Protein AF-A0A2D7RFV3-F1 (afdb_monomer)

Radius of gyration: 23.99 Å; Cα contacts (8 Å, |Δi|>4): 34; chains: 1; bounding box: 63×22×74 Å

pLDDT: mean 74.99, std 9.27, range [49.12, 87.44]

Structure (mmCIF, N/CA/C/O backbone):
data_AF-A0A2D7RFV3-F1
#
_entry.id   AF-A0A2D7RFV3-F1
#
loop_
_atom_site.group_PDB
_atom_site.id
_atom_site.type_symbol
_atom_site.label_atom_id
_atom_site.label_alt_id
_atom_site.label_comp_id
_atom_site.label_asym_id
_atom_site.label_entity_id
_atom_site.label_seq_id
_atom_site.pdbx_PDB_ins_code
_atom_site.Cartn_x
_atom_site.Cartn_y
_atom_site.Cartn_z
_atom_site.occupancy
_atom_site.B_iso_o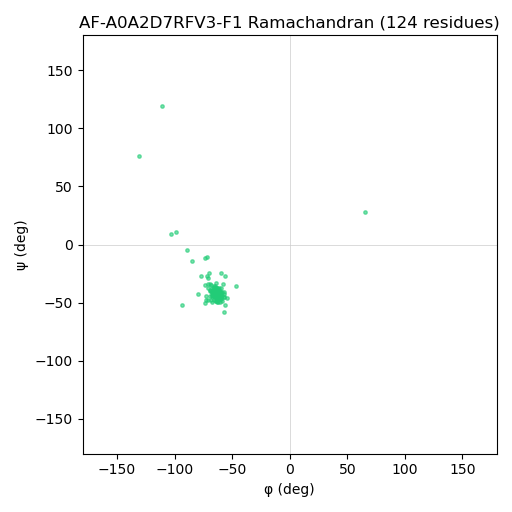r_equiv
_atom_site.auth_seq_id
_atom_site.auth_comp_id
_atom_site.auth_asym_id
_atom_site.auth_atom_id
_atom_site.pdbx_PDB_model_num
ATOM 1 N N . MET A 1 1 ? 41.358 12.415 -41.600 1.00 55.25 1 MET A N 1
ATOM 2 C CA . MET A 1 1 ? 41.736 11.472 -40.520 1.00 55.25 1 MET A CA 1
ATOM 3 C C . MET A 1 1 ? 41.028 11.811 -39.203 1.00 55.25 1 MET A C 1
ATOM 5 O O . MET A 1 1 ? 40.713 10.897 -38.462 1.00 55.25 1 MET A O 1
ATOM 9 N N . THR A 1 2 ? 40.718 13.084 -38.936 1.00 58.00 2 THR A N 1
ATOM 10 C CA . THR A 1 2 ? 40.153 13.585 -37.666 1.00 58.00 2 THR A CA 1
ATOM 11 C C . THR A 1 2 ? 38.650 13.315 -37.451 1.00 58.00 2 THR A C 1
ATOM 13 O O . THR A 1 2 ? 38.218 13.171 -36.312 1.00 58.00 2 THR A O 1
ATOM 16 N N . ASP A 1 3 ? 37.847 13.177 -38.513 1.00 56.31 3 ASP A N 1
ATOM 17 C CA . ASP A 1 3 ? 36.392 12.951 -38.388 1.00 56.31 3 ASP A CA 1
ATOM 18 C C . ASP A 1 3 ? 35.998 11.539 -37.929 1.00 56.31 3 ASP A C 1
ATOM 20 O O . ASP A 1 3 ? 35.034 11.374 -37.185 1.00 56.31 3 ASP A O 1
ATOM 24 N N . ILE A 1 4 ? 36.747 10.505 -38.330 1.00 58.97 4 ILE A N 1
ATOM 25 C CA . ILE A 1 4 ? 36.426 9.111 -37.966 1.00 58.97 4 ILE A CA 1
ATOM 26 C C . ILE A 1 4 ? 36.684 8.860 -36.474 1.00 58.97 4 ILE A C 1
ATOM 28 O O . ILE A 1 4 ? 35.947 8.107 -35.837 1.00 58.97 4 ILE A O 1
ATOM 32 N N . GLU A 1 5 ? 37.696 9.516 -35.907 1.00 57.78 5 GLU A N 1
ATOM 33 C CA . GLU A 1 5 ? 38.012 9.417 -34.483 1.00 57.78 5 GLU A CA 1
ATOM 34 C C . GLU A 1 5 ? 36.965 10.167 -33.643 1.00 57.78 5 GLU A C 1
ATOM 36 O O . GLU A 1 5 ? 36.400 9.590 -32.722 1.00 57.78 5 GLU A O 1
ATOM 41 N N . SER A 1 6 ? 36.560 11.376 -34.048 1.00 55.22 6 SER A N 1
ATOM 42 C CA . SER A 1 6 ? 35.465 12.125 -33.404 1.00 55.22 6 SER A CA 1
ATOM 43 C C . SER A 1 6 ? 34.136 11.346 -33.367 1.00 55.22 6 SER A C 1
ATOM 45 O O . SER A 1 6 ? 33.496 11.246 -32.316 1.00 55.22 6 SER A O 1
ATOM 47 N N . ILE A 1 7 ? 33.736 10.703 -34.474 1.00 58.47 7 ILE A N 1
ATOM 48 C CA . ILE A 1 7 ? 32.501 9.896 -34.526 1.00 58.47 7 ILE A CA 1
ATOM 49 C C . ILE A 1 7 ? 32.598 8.656 -33.624 1.00 58.47 7 ILE A C 1
ATOM 51 O O . ILE A 1 7 ? 31.616 8.303 -32.969 1.00 58.47 7 ILE A O 1
ATOM 55 N N . ARG A 1 8 ? 33.772 8.013 -33.548 1.00 56.62 8 ARG A N 1
ATOM 56 C CA . ARG A 1 8 ? 33.987 6.836 -32.692 1.00 56.62 8 ARG A CA 1
ATOM 57 C C . ARG A 1 8 ? 33.911 7.197 -31.205 1.00 56.62 8 ARG A C 1
ATOM 59 O O . ARG A 1 8 ? 33.232 6.494 -30.467 1.00 56.62 8 ARG A O 1
ATOM 66 N N . TYR A 1 9 ? 34.515 8.311 -30.790 1.00 56.50 9 TYR A N 1
ATOM 67 C CA . TYR A 1 9 ? 34.465 8.787 -29.400 1.00 56.50 9 TYR A CA 1
ATOM 68 C C . TYR A 1 9 ? 33.050 9.232 -28.994 1.00 56.50 9 TYR A C 1
ATOM 70 O O . TYR A 1 9 ? 32.593 8.931 -27.896 1.00 56.50 9 TYR A O 1
ATOM 78 N N . THR A 1 10 ? 32.306 9.869 -29.904 1.00 59.88 10 THR A N 1
ATOM 79 C CA . THR A 1 10 ? 30.913 10.275 -29.639 1.00 59.88 10 THR A CA 1
ATOM 80 C C . THR A 1 10 ? 29.952 9.074 -29.576 1.00 59.88 10 THR A C 1
ATOM 82 O O . THR A 1 10 ? 28.916 9.140 -28.912 1.00 59.88 10 THR A O 1
ATOM 85 N N . GLY A 1 11 ? 30.259 7.984 -30.290 1.00 61.06 11 GLY A N 1
ATOM 86 C CA . GLY A 1 11 ? 29.513 6.723 -30.239 1.00 61.06 11 GLY A CA 1
ATOM 87 C C . GLY A 1 11 ? 29.753 5.954 -28.940 1.00 61.06 11 GLY A C 1
ATOM 88 O O . GLY A 1 11 ? 28.788 5.580 -28.280 1.00 61.06 11 GLY A O 1
ATOM 89 N N . ASP A 1 12 ? 31.020 5.817 -28.543 1.00 63.09 12 ASP A N 1
ATOM 90 C CA . ASP A 1 12 ? 31.447 5.135 -27.313 1.00 63.09 12 ASP A CA 1
ATOM 91 C C . ASP A 1 12 ? 30.867 5.820 -26.060 1.00 63.09 12 ASP A C 1
ATOM 93 O O . ASP A 1 12 ? 30.224 5.172 -25.240 1.00 63.09 12 ASP A O 1
ATOM 97 N N . GLU A 1 13 ? 30.914 7.159 -25.987 1.00 64.19 13 GLU A N 1
ATOM 98 C CA . GLU A 1 13 ? 30.337 7.924 -24.868 1.00 64.19 13 GLU A CA 1
ATOM 99 C C . GLU A 1 13 ? 28.800 7.804 -24.790 1.00 64.19 13 GLU A C 1
ATOM 101 O O . GLU A 1 13 ? 28.208 7.721 -23.706 1.00 64.19 13 GLU A O 1
ATOM 106 N N . LYS A 1 14 ? 28.116 7.763 -25.944 1.00 65.56 14 LYS A N 1
ATOM 107 C CA . LYS A 1 14 ? 26.662 7.542 -25.994 1.00 65.56 14 LYS A CA 1
ATOM 108 C C . LYS A 1 14 ? 26.295 6.125 -25.572 1.00 65.56 14 LYS A C 1
ATOM 110 O O . LYS A 1 14 ? 25.297 5.962 -24.866 1.00 65.56 14 LYS A O 1
ATOM 115 N N . ASP A 1 15 ? 27.067 5.128 -25.985 1.00 70.25 15 ASP A N 1
ATOM 116 C CA . ASP A 1 15 ? 26.844 3.730 -25.627 1.00 70.25 15 ASP A CA 1
ATOM 117 C C . ASP A 1 15 ? 27.168 3.459 -24.151 1.00 70.25 15 ASP A C 1
ATOM 119 O O . ASP A 1 15 ? 26.390 2.774 -23.484 1.00 70.25 15 ASP A O 1
ATOM 123 N N . ASP A 1 16 ? 28.208 4.079 -23.593 1.00 71.75 16 ASP A N 1
ATOM 124 C CA . ASP A 1 16 ? 28.534 4.015 -22.166 1.00 71.75 16 ASP A CA 1
ATOM 125 C C . ASP A 1 16 ? 27.471 4.689 -21.302 1.00 71.75 16 ASP A C 1
ATOM 127 O O . ASP A 1 16 ? 26.996 4.103 -20.325 1.00 71.75 16 ASP A O 1
ATOM 131 N N . LYS A 1 17 ? 26.993 5.875 -21.697 1.00 73.44 17 LYS A N 1
ATOM 132 C CA . LYS A 1 17 ? 25.872 6.533 -21.013 1.00 73.44 17 LYS A CA 1
ATOM 133 C C . LYS A 1 17 ? 24.610 5.672 -21.062 1.00 73.44 17 LYS A C 1
ATOM 135 O O . LYS A 1 17 ? 23.893 5.560 -20.068 1.00 73.44 17 LYS A O 1
ATOM 140 N N . LYS A 1 18 ? 24.336 5.025 -22.198 1.00 72.69 18 LYS A N 1
ATOM 141 C CA . LYS A 1 18 ? 23.182 4.133 -22.360 1.00 72.69 18 LYS A CA 1
ATOM 142 C C . LYS A 1 18 ? 23.317 2.881 -21.492 1.00 72.69 18 LYS A C 1
ATOM 144 O O . LYS A 1 18 ? 22.340 2.498 -20.854 1.00 72.69 18 LYS A O 1
ATOM 149 N N . ARG A 1 19 ? 24.511 2.284 -21.410 1.00 69.94 19 ARG A N 1
ATOM 150 C CA . ARG A 1 19 ? 24.827 1.147 -20.527 1.00 69.94 19 ARG A CA 1
ATOM 151 C C . ARG A 1 19 ? 24.719 1.516 -19.052 1.00 69.94 19 ARG A C 1
ATOM 153 O O . ARG A 1 19 ? 24.142 0.744 -18.293 1.00 69.94 19 ARG A O 1
ATOM 160 N N . TYR A 1 20 ? 25.194 2.695 -18.661 1.00 68.88 20 TYR A N 1
ATOM 161 C CA . TYR A 1 20 ? 25.089 3.203 -17.294 1.00 68.88 20 TYR A CA 1
ATOM 162 C C . TYR A 1 20 ? 23.627 3.405 -16.871 1.00 68.88 20 TYR A C 1
ATOM 164 O O . TYR A 1 20 ? 23.210 2.925 -15.817 1.00 68.88 20 TYR A O 1
ATOM 172 N N . LEU A 1 21 ? 22.816 4.031 -17.731 1.00 69.81 21 LEU A N 1
ATOM 173 C CA . LEU A 1 21 ? 21.376 4.178 -17.500 1.00 69.81 21 LEU A CA 1
ATOM 174 C C . LEU A 1 21 ? 20.676 2.813 -17.432 1.00 69.81 21 LEU A C 1
ATOM 176 O O . LEU A 1 21 ? 19.845 2.592 -16.554 1.00 69.81 21 LEU A O 1
ATOM 180 N N . LEU A 1 22 ? 21.041 1.869 -18.307 1.00 64.44 22 LEU A N 1
ATOM 181 C CA . LEU A 1 22 ? 20.498 0.508 -18.279 1.00 64.44 22 LEU A CA 1
ATOM 182 C C . LEU A 1 22 ? 20.844 -0.220 -16.971 1.00 64.44 22 LEU A C 1
ATOM 184 O O . LEU A 1 22 ? 19.995 -0.916 -16.417 1.00 64.44 22 LEU A O 1
ATOM 188 N N . HIS A 1 23 ? 22.073 -0.056 -16.474 1.00 61.72 23 HIS A N 1
ATOM 189 C CA . HIS A 1 23 ? 22.520 -0.621 -15.201 1.00 61.72 23 HIS A CA 1
ATOM 190 C C . HIS A 1 23 ? 21.747 -0.035 -14.016 1.00 61.72 23 HIS A C 1
ATOM 192 O O . HIS A 1 23 ? 21.237 -0.807 -13.202 1.00 61.72 23 HIS A O 1
ATOM 198 N N . GLN A 1 24 ? 21.561 1.289 -13.972 1.00 64.25 24 GLN A N 1
ATOM 199 C CA . GLN A 1 24 ? 20.722 1.926 -12.953 1.00 64.25 24 GLN A CA 1
ATOM 200 C C . GLN A 1 24 ? 19.274 1.427 -12.999 1.00 64.25 24 GLN A C 1
ATOM 202 O O . GLN A 1 24 ? 18.705 1.097 -11.957 1.00 64.25 24 GLN A O 1
ATOM 207 N N . HIS A 1 25 ? 18.675 1.311 -14.188 1.00 63.69 25 HIS A N 1
ATOM 208 C CA . HIS A 1 25 ? 17.323 0.764 -14.333 1.00 63.69 25 HIS A CA 1
ATOM 209 C C . HIS A 1 25 ? 17.228 -0.666 -13.795 1.00 63.69 25 HIS A C 1
ATOM 211 O O . HIS A 1 25 ? 16.279 -0.991 -13.085 1.00 63.69 25 HIS A O 1
ATOM 217 N N . LYS A 1 26 ? 18.245 -1.494 -14.053 1.00 66.19 26 LYS A N 1
ATOM 218 C CA . LYS A 1 26 ? 18.274 -2.897 -13.632 1.00 66.19 26 LYS A CA 1
ATOM 219 C C . LYS A 1 26 ? 18.361 -3.060 -12.112 1.00 66.19 26 LYS A C 1
ATOM 221 O O . LYS A 1 26 ? 17.671 -3.915 -11.560 1.00 66.19 26 LYS A O 1
ATOM 226 N N . GLU A 1 27 ? 19.163 -2.247 -11.424 1.00 68.88 27 GLU A N 1
ATOM 227 C CA . GLU A 1 27 ? 19.188 -2.231 -9.951 1.00 68.88 27 GLU A CA 1
ATOM 228 C C . GLU A 1 27 ? 17.867 -1.720 -9.367 1.00 68.88 27 GLU A C 1
ATOM 230 O O . GLU A 1 27 ? 17.326 -2.314 -8.428 1.00 68.88 27 GLU A O 1
ATOM 235 N N . THR A 1 28 ? 17.303 -0.675 -9.977 1.00 69.75 28 THR A N 1
ATOM 236 C CA . THR A 1 28 ? 16.010 -0.114 -9.570 1.00 69.75 28 THR A CA 1
ATOM 237 C C . THR A 1 28 ? 14.897 -1.154 -9.715 1.00 69.75 28 THR A C 1
ATOM 239 O O . THR A 1 28 ? 14.099 -1.328 -8.800 1.00 69.75 28 THR A O 1
ATOM 242 N N . ASP A 1 29 ? 14.879 -1.932 -10.798 1.00 72.88 29 ASP A N 1
ATOM 243 C CA . ASP A 1 29 ? 13.884 -2.985 -11.030 1.00 72.88 29 ASP A CA 1
ATOM 244 C C . ASP A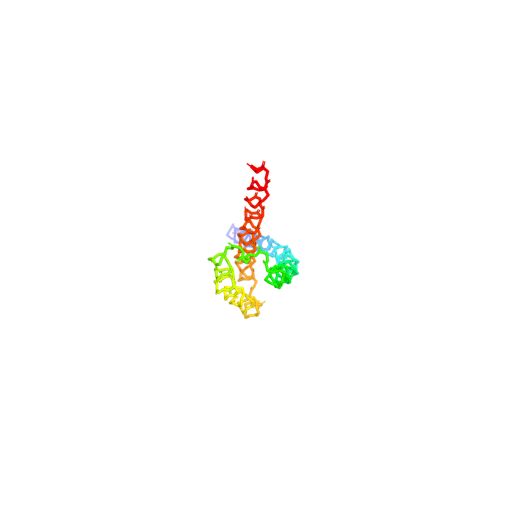 1 29 ? 13.941 -4.108 -9.985 1.00 72.88 29 ASP A C 1
ATOM 246 O O . ASP A 1 29 ? 12.898 -4.596 -9.532 1.00 72.88 29 ASP A O 1
ATOM 250 N N . VAL A 1 30 ? 15.141 -4.522 -9.560 1.00 77.81 30 VAL A N 1
ATOM 251 C CA . VAL A 1 30 ? 15.304 -5.555 -8.521 1.00 77.81 30 VAL A CA 1
ATOM 252 C C . VAL A 1 30 ? 14.814 -5.043 -7.168 1.00 77.81 30 VAL A C 1
ATOM 254 O O . VAL A 1 30 ? 14.086 -5.755 -6.465 1.00 77.81 30 VAL A O 1
ATOM 257 N N . PHE A 1 31 ? 15.162 -3.803 -6.817 1.00 79.38 31 PHE A N 1
ATOM 258 C CA . PHE A 1 31 ? 14.692 -3.167 -5.590 1.00 79.38 31 PHE A CA 1
ATOM 259 C C . PHE A 1 31 ? 13.170 -3.001 -5.593 1.00 79.38 31 PHE A C 1
ATOM 261 O O . PHE A 1 31 ? 12.498 -3.389 -4.637 1.00 79.38 31 PHE A O 1
ATOM 268 N N . VAL A 1 32 ? 12.606 -2.513 -6.699 1.00 80.31 32 VAL A N 1
ATOM 269 C CA . VAL A 1 32 ? 11.162 -2.329 -6.882 1.00 80.31 32 VAL A CA 1
ATOM 270 C C . VAL A 1 32 ? 10.428 -3.658 -6.794 1.00 80.31 32 VAL A C 1
ATOM 272 O O . VAL A 1 32 ? 9.387 -3.731 -6.148 1.00 80.31 32 VAL A O 1
ATOM 275 N N . LYS A 1 33 ? 10.967 -4.739 -7.366 1.00 79.31 33 LYS A N 1
ATOM 276 C CA . LYS A 1 33 ? 10.349 -6.067 -7.275 1.00 79.31 33 LYS A CA 1
ATOM 277 C C . LYS A 1 33 ? 10.320 -6.595 -5.836 1.00 79.31 33 LYS A C 1
ATOM 279 O O . LYS A 1 33 ? 9.305 -7.157 -5.428 1.00 79.31 33 LYS A O 1
ATOM 284 N N . LYS A 1 34 ? 11.392 -6.398 -5.058 1.00 83.25 34 LYS A N 1
ATOM 285 C CA . LYS A 1 34 ? 11.409 -6.757 -3.627 1.00 83.25 34 LYS A CA 1
ATOM 286 C C . LYS A 1 34 ? 10.468 -5.882 -2.801 1.00 83.25 34 LYS A C 1
ATOM 288 O O . LYS A 1 34 ? 9.699 -6.408 -2.001 1.00 83.25 34 LYS A O 1
ATOM 293 N N . SER A 1 35 ? 10.500 -4.571 -3.026 1.00 81.50 35 SER A N 1
ATOM 294 C CA . SER A 1 35 ? 9.640 -3.607 -2.335 1.00 81.50 35 SER A CA 1
ATOM 295 C C . SER A 1 35 ? 8.161 -3.848 -2.645 1.00 81.50 35 SER A C 1
ATOM 297 O O . SER A 1 35 ? 7.327 -3.810 -1.746 1.00 81.50 35 SER A O 1
ATOM 299 N N . TYR A 1 36 ? 7.835 -4.230 -3.886 1.00 82.50 36 TYR A N 1
ATOM 300 C CA . TYR A 1 36 ? 6.492 -4.659 -4.276 1.00 82.50 36 TYR A CA 1
ATOM 301 C C . TYR A 1 36 ? 5.997 -5.831 -3.436 1.00 82.50 36 TYR A C 1
ATOM 303 O O . TYR A 1 36 ? 4.878 -5.803 -2.936 1.00 82.50 36 TYR A O 1
ATOM 311 N N . TRP A 1 37 ? 6.849 -6.835 -3.234 1.00 82.31 37 TRP A N 1
ATOM 312 C CA . TRP A 1 37 ? 6.505 -8.005 -2.435 1.00 82.31 37 TRP A CA 1
ATOM 313 C C . TRP A 1 37 ? 6.272 -7.650 -0.960 1.00 82.31 37 TRP A C 1
ATOM 315 O O . TRP A 1 37 ? 5.284 -8.085 -0.374 1.00 82.31 37 TRP A O 1
ATOM 325 N N . LEU A 1 38 ? 7.122 -6.792 -0.381 1.00 83.56 38 LEU A N 1
ATOM 326 C CA . LEU A 1 38 ? 6.912 -6.278 0.977 1.00 83.56 38 LEU A CA 1
ATO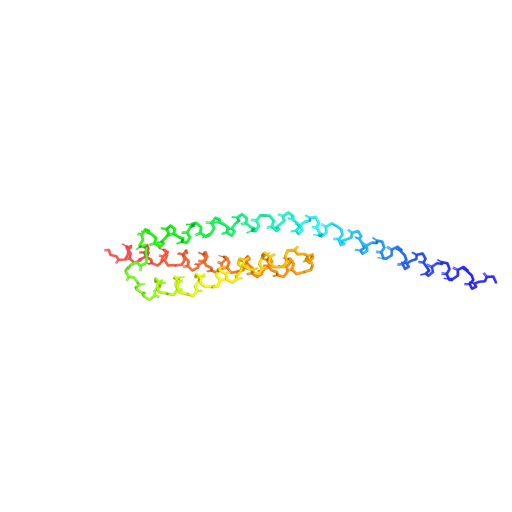M 327 C C . LEU A 1 38 ? 5.622 -5.466 1.095 1.00 83.56 38 LEU A C 1
ATOM 329 O O . LEU A 1 38 ? 4.869 -5.648 2.046 1.00 83.56 38 LEU A O 1
ATOM 333 N N . CYS A 1 39 ? 5.341 -4.596 0.128 1.00 82.94 39 CYS A N 1
ATOM 334 C CA . CYS A 1 39 ? 4.137 -3.776 0.142 1.00 82.94 39 CYS A CA 1
ATOM 335 C C . CYS A 1 39 ? 2.871 -4.631 0.013 1.00 82.94 39 CYS A C 1
ATOM 337 O O . CYS A 1 39 ? 1.880 -4.351 0.674 1.00 82.94 39 CYS A O 1
ATOM 339 N N . LEU A 1 40 ? 2.922 -5.715 -0.764 1.00 83.06 40 LEU A N 1
ATOM 340 C CA . LEU A 1 40 ? 1.825 -6.674 -0.887 1.00 83.06 40 LEU A CA 1
ATOM 341 C C . LEU A 1 40 ? 1.563 -7.402 0.443 1.00 83.06 40 LEU A C 1
ATOM 343 O O . LEU A 1 40 ? 0.411 -7.523 0.855 1.00 83.06 40 LEU A O 1
ATOM 347 N N . ILE A 1 41 ? 2.616 -7.806 1.164 1.00 87.00 41 ILE A N 1
ATOM 348 C CA . ILE A 1 41 ? 2.480 -8.373 2.518 1.00 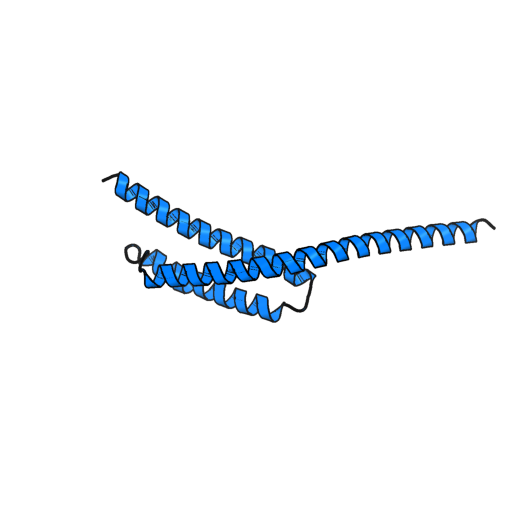87.00 41 ILE A CA 1
ATOM 349 C C . ILE A 1 41 ? 1.870 -7.346 3.477 1.00 87.00 41 ILE A C 1
ATOM 351 O O . ILE A 1 41 ? 0.911 -7.660 4.177 1.00 87.00 41 ILE A O 1
ATOM 355 N N . LEU A 1 42 ? 2.398 -6.119 3.502 1.00 84.75 42 LEU A N 1
ATOM 356 C CA . LEU A 1 42 ? 1.896 -5.052 4.373 1.00 84.75 42 LEU A CA 1
ATOM 357 C C . LEU A 1 42 ? 0.443 -4.701 4.068 1.00 84.75 42 LEU A C 1
ATOM 359 O O . LEU A 1 42 ? -0.331 -4.463 4.993 1.00 84.75 42 LEU A O 1
ATOM 363 N N . PHE A 1 43 ? 0.070 -4.712 2.788 1.00 85.06 43 PHE A N 1
ATOM 364 C CA . PHE A 1 43 ? -1.308 -4.556 2.361 1.00 85.06 43 PHE A CA 1
ATOM 365 C C . PHE A 1 43 ? -2.157 -5.641 3.021 1.00 85.06 43 PHE A C 1
ATOM 367 O O . PHE A 1 43 ? -3.005 -5.296 3.834 1.00 85.06 43 PHE A O 1
ATOM 374 N N . PHE A 1 44 ? -1.859 -6.928 2.816 1.00 86.00 44 PHE A N 1
ATOM 375 C CA . PHE A 1 44 ? -2.607 -8.029 3.440 1.00 86.00 44 PHE A CA 1
ATOM 376 C C . PHE A 1 44 ? -2.704 -7.927 4.967 1.00 86.00 44 PHE A C 1
ATOM 378 O O . PHE A 1 44 ? -3.792 -8.080 5.521 1.00 86.00 44 PHE A O 1
ATOM 385 N N . VAL A 1 45 ? -1.595 -7.629 5.648 1.00 87.25 45 VAL A N 1
ATOM 386 C CA . VAL A 1 45 ? -1.576 -7.450 7.109 1.00 87.25 45 VAL A CA 1
ATOM 387 C C . VAL A 1 45 ? -2.499 -6.302 7.528 1.00 87.25 45 VAL A C 1
ATOM 389 O O . VAL A 1 45 ? -3.293 -6.461 8.453 1.00 87.25 45 VAL A O 1
ATOM 392 N N . SER A 1 46 ? -2.458 -5.171 6.818 1.00 83.06 46 SER A N 1
ATOM 393 C CA . SER A 1 46 ? -3.359 -4.036 7.045 1.00 83.06 46 SER A CA 1
ATOM 394 C C . SER A 1 46 ? -4.825 -4.392 6.786 1.00 83.06 46 SER A C 1
ATOM 396 O O . SER A 1 46 ? -5.690 -3.936 7.531 1.00 83.06 46 SER A O 1
ATOM 398 N N . GLY A 1 47 ? -5.114 -5.219 5.781 1.00 83.50 47 GLY A N 1
ATOM 399 C CA . GLY A 1 47 ? -6.470 -5.684 5.486 1.00 83.50 47 GLY A CA 1
ATOM 400 C C . GLY A 1 47 ? -7.027 -6.554 6.608 1.00 83.50 47 GLY A C 1
ATOM 401 O O . GLY A 1 47 ? -8.139 -6.324 7.075 1.00 83.50 47 GLY A O 1
ATOM 402 N N . ILE A 1 48 ? -6.225 -7.499 7.109 1.00 87.25 48 ILE A N 1
ATOM 403 C CA . ILE A 1 48 ? -6.594 -8.335 8.261 1.00 87.25 48 ILE A CA 1
ATOM 404 C C . ILE A 1 48 ? -6.803 -7.463 9.503 1.00 87.25 48 ILE A C 1
ATOM 406 O O . ILE A 1 48 ? -7.802 -7.630 10.200 1.00 87.25 48 ILE A O 1
ATOM 410 N N . ALA A 1 49 ? -5.908 -6.502 9.755 1.00 83.94 49 ALA A N 1
ATOM 411 C CA . ALA A 1 49 ? -6.036 -5.568 10.870 1.00 83.94 49 ALA A CA 1
ATOM 412 C C . ALA A 1 49 ? -7.329 -4.739 10.772 1.00 83.94 49 ALA A C 1
ATOM 414 O O . ALA A 1 49 ? -8.064 -4.630 11.753 1.00 83.94 49 ALA A O 1
ATOM 415 N N . MET A 1 50 ? -7.658 -4.228 9.583 1.00 78.50 50 MET A N 1
ATOM 416 C CA . MET A 1 50 ? -8.896 -3.486 9.339 1.00 78.50 50 MET A CA 1
ATOM 417 C C . MET A 1 50 ? -10.129 -4.351 9.611 1.00 78.50 50 MET A C 1
ATOM 419 O O . MET A 1 50 ? -11.003 -3.928 10.365 1.00 78.50 50 MET A O 1
ATOM 423 N N . VAL A 1 51 ? -10.180 -5.574 9.068 1.00 82.88 51 VAL A N 1
ATOM 424 C CA . VAL A 1 51 ? -11.283 -6.512 9.325 1.00 82.88 51 VAL A CA 1
ATOM 425 C C . VAL A 1 51 ? -11.397 -6.791 10.818 1.00 82.88 51 VAL A C 1
ATOM 427 O O . VAL A 1 51 ? -12.479 -6.636 11.366 1.00 82.88 51 VAL A O 1
ATOM 430 N N . SER A 1 52 ? -10.287 -7.110 11.491 1.00 82.75 52 SER A N 1
ATOM 431 C CA . SER A 1 52 ? -10.284 -7.403 12.928 1.00 82.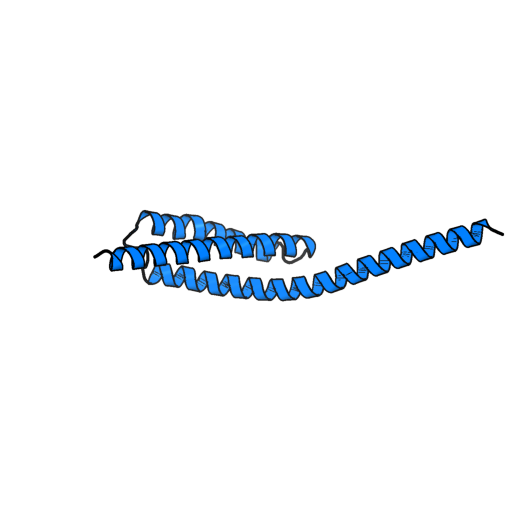75 52 SER A CA 1
ATOM 432 C C . SER A 1 52 ? -10.794 -6.239 13.780 1.00 82.75 52 SER A C 1
ATOM 434 O O . SER A 1 52 ? -11.532 -6.465 14.735 1.00 82.75 52 SER A O 1
ATOM 436 N N . ALA A 1 53 ? -10.471 -4.996 13.414 1.00 76.31 53 ALA A N 1
ATOM 437 C CA . ALA A 1 53 ? -10.954 -3.816 14.119 1.00 76.31 53 ALA A CA 1
ATOM 438 C C . ALA A 1 53 ? -12.461 -3.598 13.925 1.00 76.31 53 ALA A C 1
ATOM 440 O O . ALA A 1 53 ? -13.140 -3.160 14.856 1.00 76.31 53 ALA A O 1
ATOM 441 N N . ILE A 1 54 ? -12.987 -3.943 12.744 1.00 75.06 54 ILE A N 1
ATOM 442 C CA . ILE A 1 54 ? -14.427 -3.928 12.469 1.00 75.06 54 ILE A CA 1
ATOM 443 C C . ILE A 1 54 ? -15.123 -5.020 13.292 1.00 75.06 54 ILE A C 1
ATOM 445 O O . ILE A 1 54 ? -16.086 -4.721 13.994 1.00 75.06 54 ILE A O 1
ATOM 449 N N . THR A 1 55 ? -14.631 -6.268 13.279 1.00 77.81 55 THR A N 1
ATOM 450 C CA . THR A 1 55 ? -15.256 -7.373 14.034 1.00 77.81 55 THR A CA 1
ATOM 451 C C . THR A 1 55 ? -15.193 -7.169 15.543 1.00 77.81 55 THR A C 1
ATOM 453 O O . THR A 1 55 ? -16.133 -7.533 16.245 1.00 77.81 55 THR A O 1
ATOM 456 N N . ALA A 1 56 ? -14.110 -6.576 16.047 1.00 77.44 56 ALA A N 1
ATOM 457 C CA . ALA A 1 56 ? -13.972 -6.223 17.456 1.00 77.44 56 ALA A CA 1
ATOM 458 C C . ALA A 1 56 ? -14.868 -5.040 17.869 1.00 77.44 56 ALA A C 1
ATOM 460 O O . ALA A 1 56 ? -15.018 -4.781 19.060 1.00 77.44 56 ALA A O 1
ATOM 461 N N . GLY A 1 57 ? -15.483 -4.331 16.914 1.00 68.62 57 GLY A N 1
ATOM 462 C CA . GLY A 1 57 ? -16.378 -3.212 17.198 1.00 68.62 57 GLY A CA 1
ATOM 463 C C . GLY A 1 57 ? -15.674 -2.020 17.846 1.00 68.62 57 GLY A C 1
ATOM 464 O O . GLY A 1 57 ? -16.318 -1.275 18.577 1.00 68.62 57 GLY A O 1
ATOM 465 N N . VAL A 1 58 ? -14.375 -1.825 17.580 1.00 67.56 58 VAL A N 1
ATOM 466 C CA . VAL A 1 58 ? -13.540 -0.766 18.194 1.00 67.56 58 VAL A CA 1
ATOM 467 C C . VAL A 1 58 ? -14.130 0.635 17.982 1.00 67.56 58 VAL A C 1
ATOM 469 O O . VAL A 1 58 ? -13.916 1.537 18.785 1.00 67.56 58 VAL A O 1
ATOM 472 N N . TYR A 1 59 ? -14.895 0.819 16.906 1.00 63.53 59 TYR A N 1
ATOM 473 C CA . TYR A 1 59 ? -15.483 2.101 16.521 1.00 63.53 59 TYR A CA 1
ATOM 474 C C . TYR A 1 59 ? -16.976 2.228 16.837 1.00 63.53 59 TYR A C 1
ATOM 476 O O . TYR A 1 59 ? -17.579 3.221 16.433 1.00 63.53 59 TYR A O 1
ATOM 484 N N . LYS A 1 60 ? -17.566 1.283 17.584 1.00 61.91 60 LYS A N 1
ATOM 485 C CA . LYS A 1 60 ? -19.005 1.288 17.895 1.00 61.91 60 LYS A CA 1
ATOM 486 C C . LYS A 1 60 ? -19.471 2.553 18.612 1.00 61.91 60 LYS A C 1
ATOM 488 O O . LYS A 1 60 ? -20.573 3.027 18.351 1.00 61.91 60 LYS A O 1
ATOM 493 N N . ASP A 1 61 ? -18.625 3.130 19.462 1.00 58.44 61 ASP A N 1
ATOM 494 C CA . ASP A 1 61 ? -18.937 4.369 20.187 1.00 58.44 61 ASP A CA 1
ATOM 495 C C . ASP A 1 61 ? -18.906 5.620 19.289 1.00 58.44 61 ASP A C 1
ATOM 497 O O . ASP A 1 61 ? -19.375 6.691 19.673 1.00 58.44 61 ASP A O 1
ATOM 501 N N . VAL A 1 62 ? -18.389 5.502 18.060 1.00 62.69 62 VAL A N 1
ATOM 502 C CA . VAL A 1 62 ? -18.298 6.592 17.084 1.00 62.69 62 VAL A CA 1
ATOM 503 C C . VAL A 1 62 ? -18.850 6.111 15.738 1.00 62.69 62 VAL A C 1
ATOM 505 O O . VAL A 1 62 ? -18.106 5.876 14.788 1.00 62.69 62 VAL A O 1
ATOM 508 N N . ILE A 1 63 ? -20.181 6.021 15.636 1.00 59.22 63 ILE A N 1
ATOM 509 C CA . ILE A 1 63 ? -20.942 5.558 14.448 1.00 59.22 63 ILE A CA 1
ATOM 510 C C . ILE A 1 63 ? -20.454 6.200 13.134 1.00 59.22 63 ILE A C 1
ATOM 512 O O . ILE A 1 63 ? -20.406 5.561 12.078 1.00 59.22 63 ILE A O 1
ATOM 516 N N . LEU A 1 64 ? -20.047 7.472 13.192 1.00 64.94 64 LEU A N 1
ATOM 517 C CA . LEU A 1 64 ? -19.516 8.191 12.037 1.00 64.94 64 LEU A CA 1
ATOM 518 C C . LEU A 1 64 ? -18.161 7.623 11.573 1.00 64.94 64 LEU A C 1
ATOM 520 O O . LEU A 1 64 ? -17.943 7.467 10.376 1.00 64.94 64 LEU A O 1
ATOM 524 N N . ALA A 1 65 ? -17.267 7.269 12.501 1.00 66.56 65 ALA A N 1
ATOM 525 C CA . ALA A 1 65 ? -15.965 6.686 12.181 1.00 66.56 65 ALA A CA 1
ATOM 526 C C . ALA A 1 65 ? -16.104 5.265 11.619 1.00 66.56 65 ALA A C 1
ATOM 528 O O . ALA A 1 65 ? -15.431 4.932 10.646 1.00 66.56 65 ALA A O 1
ATOM 529 N N . GLU A 1 66 ? -17.017 4.459 12.167 1.00 67.75 66 GLU A N 1
ATOM 530 C CA . GLU A 1 66 ? -17.298 3.107 11.667 1.00 67.75 66 GLU A CA 1
ATOM 531 C C . GLU A 1 66 ? -17.778 3.136 10.207 1.00 67.75 66 GLU A C 1
ATOM 533 O O . GLU A 1 66 ? -17.230 2.441 9.348 1.00 67.75 66 GLU A O 1
ATOM 538 N N . THR A 1 67 ? -18.729 4.023 9.895 1.00 71.81 67 THR A N 1
ATOM 539 C CA . THR A 1 67 ? -19.283 4.162 8.539 1.00 71.81 67 THR A CA 1
ATOM 540 C C . THR A 1 67 ? -18.227 4.642 7.539 1.00 71.81 67 THR A C 1
ATOM 542 O O . THR A 1 67 ? -18.144 4.121 6.425 1.00 71.81 67 THR A O 1
ATOM 545 N N . PHE A 1 68 ? -17.380 5.601 7.927 1.00 76.00 68 PHE A N 1
ATOM 546 C CA . PHE A 1 68 ? -16.286 6.085 7.079 1.00 76.00 68 PHE A CA 1
ATOM 547 C C . PHE A 1 68 ? -15.231 5.004 6.817 1.00 76.00 68 PHE A C 1
ATOM 549 O O . PHE A 1 68 ? -14.801 4.834 5.675 1.00 76.00 68 PHE A O 1
ATOM 556 N N . ILE A 1 69 ? -14.832 4.249 7.844 1.00 74.00 69 ILE A N 1
ATOM 557 C CA . ILE A 1 69 ? -13.851 3.169 7.694 1.00 74.00 69 ILE A CA 1
ATOM 558 C C . ILE A 1 69 ? -14.402 2.079 6.767 1.00 74.00 69 ILE A C 1
ATOM 560 O O . ILE A 1 69 ? -13.743 1.700 5.802 1.00 74.00 69 ILE A O 1
ATOM 564 N N . VAL A 1 70 ? -15.623 1.602 7.001 1.00 74.81 70 VAL A N 1
ATOM 565 C CA . VAL A 1 70 ? -16.179 0.495 6.210 1.00 74.81 70 VAL A CA 1
ATOM 566 C C . VAL A 1 70 ? -16.510 0.934 4.783 1.00 74.81 70 VAL A C 1
ATOM 568 O O . VAL A 1 70 ? -16.117 0.269 3.826 1.00 74.81 70 VAL A O 1
ATOM 571 N N . SER A 1 71 ? -17.202 2.063 4.614 1.00 79.00 71 SER A N 1
ATOM 572 C CA . SER A 1 71 ? -17.697 2.479 3.300 1.00 79.00 71 SER A CA 1
ATOM 573 C C . SER A 1 71 ? -16.618 3.125 2.438 1.00 79.00 71 SER A C 1
ATOM 575 O O . SER A 1 71 ? -16.568 2.864 1.238 1.00 79.00 71 SER A O 1
ATOM 577 N N . VAL A 1 72 ? -15.772 3.989 3.004 1.00 80.56 72 VAL A N 1
ATOM 578 C CA . VAL A 1 72 ? -14.792 4.761 2.222 1.00 80.56 72 VAL A CA 1
ATOM 579 C C . VAL A 1 72 ? -13.459 4.030 2.176 1.00 80.56 72 VAL A C 1
ATOM 581 O O . VAL A 1 72 ? -12.939 3.781 1.090 1.00 80.56 72 VAL A O 1
ATOM 584 N N . LEU A 1 73 ? -12.910 3.625 3.328 1.00 80.50 73 LEU A N 1
ATOM 585 C CA . LEU A 1 73 ? -11.625 2.919 3.317 1.00 80.50 73 LEU A CA 1
ATOM 586 C C . LEU A 1 73 ? -11.763 1.528 2.701 1.00 80.50 73 LEU A C 1
ATOM 588 O O . LEU A 1 73 ? -10.908 1.156 1.905 1.00 80.50 73 LEU A O 1
ATOM 592 N N . GLY A 1 74 ? -12.851 0.803 2.978 1.00 80.69 74 GLY A N 1
ATOM 593 C CA . GLY A 1 74 ? -13.099 -0.514 2.382 1.00 80.69 74 GLY A CA 1
ATOM 594 C C . GLY A 1 74 ? -13.219 -0.488 0.852 1.00 80.69 74 GLY A C 1
ATOM 595 O O . GLY A 1 74 ? -12.624 -1.325 0.169 1.00 80.69 74 GLY A O 1
ATOM 596 N N . THR A 1 75 ? -13.927 0.496 0.286 1.00 85.25 75 THR A N 1
ATOM 597 C CA . THR A 1 75 ? -14.065 0.620 -1.178 1.00 85.25 75 THR A CA 1
ATOM 598 C C . THR A 1 75 ? -12.752 1.010 -1.845 1.00 85.25 75 THR A C 1
ATOM 600 O O . THR A 1 75 ? -12.363 0.378 -2.827 1.00 85.25 75 THR A O 1
ATOM 603 N N . ILE A 1 76 ? -12.021 1.982 -1.289 1.00 85.38 76 ILE A N 1
ATOM 604 C CA . ILE A 1 76 ? -10.697 2.361 -1.801 1.00 85.38 76 ILE A CA 1
ATOM 605 C C . ILE A 1 76 ? -9.739 1.170 -1.721 1.00 85.38 76 ILE A C 1
ATOM 607 O O . ILE A 1 76 ? -9.005 0.910 -2.670 1.00 85.38 76 ILE A O 1
ATOM 611 N N . TYR A 1 77 ? -9.785 0.399 -0.636 1.00 85.25 77 TYR A N 1
ATOM 612 C CA . TYR A 1 77 ? -8.951 -0.783 -0.459 1.00 85.25 77 TYR A CA 1
ATOM 613 C C . TYR A 1 77 ? -9.222 -1.849 -1.539 1.00 85.25 77 TYR A C 1
ATOM 615 O O . TYR A 1 77 ? -8.282 -2.381 -2.130 1.00 85.25 77 TYR A O 1
ATOM 623 N N . MET A 1 78 ? -10.489 -2.097 -1.891 1.00 84.50 78 MET A N 1
ATOM 624 C CA . MET A 1 78 ? -10.847 -2.986 -3.009 1.00 84.50 78 MET A CA 1
ATOM 625 C C . MET A 1 78 ? -10.351 -2.466 -4.363 1.00 84.50 78 MET A C 1
ATOM 627 O O . MET A 1 78 ? -9.805 -3.232 -5.160 1.00 84.50 78 MET A O 1
ATOM 631 N N . VAL A 1 79 ? -10.487 -1.163 -4.624 1.00 87.44 79 VAL A N 1
ATOM 632 C CA . VAL A 1 79 ? -9.974 -0.546 -5.857 1.00 87.44 79 VAL A CA 1
ATOM 633 C C . VAL A 1 79 ? -8.455 -0.696 -5.942 1.00 87.44 79 VAL A C 1
ATOM 635 O O . VAL A 1 79 ? -7.934 -1.094 -6.984 1.00 87.44 79 VAL A O 1
ATOM 638 N N . LEU A 1 80 ? -7.740 -0.444 -4.843 1.00 85.31 80 LEU A N 1
ATOM 639 C CA . LEU A 1 80 ? -6.289 -0.604 -4.772 1.00 85.31 80 LEU A CA 1
ATOM 640 C C . LEU A 1 80 ? -5.862 -2.038 -5.070 1.00 85.31 80 LEU A C 1
ATOM 642 O O . LEU A 1 80 ? -4.914 -2.232 -5.826 1.00 85.31 80 LEU A O 1
ATOM 646 N N . PHE A 1 81 ? -6.580 -3.029 -4.540 1.00 85.31 81 PHE A N 1
ATOM 647 C CA . PHE A 1 81 ? -6.307 -4.435 -4.821 1.00 85.31 81 PHE A CA 1
ATOM 648 C C . PHE A 1 81 ? -6.432 -4.752 -6.319 1.00 85.31 81 PHE A C 1
ATOM 650 O O . PHE A 1 81 ? -5.520 -5.336 -6.906 1.00 85.31 81 PHE A O 1
ATOM 657 N N . ILE A 1 82 ? -7.508 -4.295 -6.967 1.00 84.94 82 ILE A N 1
ATOM 658 C CA . ILE A 1 82 ? -7.721 -4.484 -8.412 1.00 84.94 82 ILE A CA 1
ATOM 659 C C . ILE A 1 82 ? -6.605 -3.811 -9.215 1.00 84.94 82 ILE A C 1
ATOM 661 O O . ILE A 1 82 ? -6.028 -4.424 -10.112 1.00 84.94 82 ILE A O 1
ATOM 665 N N . VAL A 1 83 ? -6.254 -2.569 -8.876 1.00 82.69 83 VAL A N 1
ATOM 666 C CA . VAL A 1 83 ? -5.175 -1.828 -9.545 1.00 82.69 83 VAL A CA 1
ATOM 667 C C . VAL A 1 83 ? -3.838 -2.553 -9.382 1.00 82.69 83 VAL A C 1
ATOM 669 O O . VAL A 1 83 ? -3.083 -2.663 -10.349 1.00 82.69 83 VAL A O 1
ATOM 672 N N . MET A 1 84 ? -3.563 -3.110 -8.200 1.00 80.44 84 MET A N 1
ATOM 673 C CA . MET A 1 84 ? -2.336 -3.856 -7.920 1.00 80.44 84 MET A CA 1
ATOM 674 C C . MET A 1 84 ? -2.204 -5.112 -8.792 1.00 80.44 84 MET A C 1
ATOM 676 O O . MET A 1 84 ? -1.100 -5.409 -9.256 1.00 80.44 84 MET A O 1
ATOM 680 N N . VAL A 1 85 ? -3.318 -5.815 -9.036 1.00 80.81 85 VAL A N 1
ATOM 681 C CA . VAL A 1 85 ? -3.383 -7.010 -9.894 1.00 80.81 85 VAL A CA 1
ATOM 682 C C . VAL A 1 85 ? -3.282 -6.628 -11.373 1.00 80.81 85 VAL A C 1
ATOM 684 O O . VAL A 1 85 ? -2.435 -7.162 -12.090 1.00 80.81 85 VAL A O 1
ATOM 687 N N . CYS A 1 86 ? -4.085 -5.665 -11.832 1.00 81.50 86 CYS A N 1
ATOM 688 C CA . CYS A 1 86 ? -4.134 -5.249 -13.238 1.00 81.50 86 CYS A CA 1
ATOM 689 C C . CYS A 1 86 ? -2.816 -4.634 -13.725 1.00 81.50 86 CYS A C 1
ATOM 691 O O . CYS A 1 86 ? -2.435 -4.790 -14.883 1.00 81.50 86 CYS A O 1
ATOM 693 N N . CYS A 1 87 ? -2.092 -3.947 -12.845 1.00 75.44 87 CYS A N 1
ATOM 694 C CA . CYS A 1 87 ? -0.894 -3.203 -13.220 1.00 75.44 87 CYS A CA 1
ATOM 695 C C . CYS A 1 87 ? 0.411 -3.957 -12.941 1.00 75.44 87 CYS A C 1
ATOM 697 O O . CYS A 1 87 ? 1.497 -3.381 -13.054 1.00 75.44 87 CYS A O 1
ATOM 699 N N . TYR A 1 88 ? 0.333 -5.252 -12.617 1.00 69.62 88 TYR A N 1
ATOM 700 C CA . TYR A 1 88 ? 1.513 -6.067 -12.352 1.00 69.62 88 TYR A CA 1
ATOM 701 C C . TYR A 1 88 ? 2.469 -6.131 -13.554 1.00 69.62 88 TYR A C 1
ATOM 703 O O . TYR A 1 88 ? 3.657 -6.335 -13.352 1.00 69.62 88 TYR A O 1
ATOM 711 N N . GLY A 1 89 ? 2.024 -5.927 -14.795 1.00 67.88 89 GLY A N 1
ATOM 712 C CA . GLY A 1 89 ? 2.878 -6.076 -15.983 1.00 67.88 89 GLY A CA 1
ATOM 713 C C . GLY A 1 89 ? 3.945 -4.989 -16.199 1.00 67.88 89 GLY A C 1
ATOM 714 O O . GLY A 1 89 ? 4.978 -5.278 -16.795 1.00 67.88 89 GLY A O 1
ATOM 715 N N . ASN A 1 90 ? 3.743 -3.761 -15.705 1.00 76.44 90 ASN A N 1
ATOM 716 C CA . ASN A 1 90 ? 4.564 -2.599 -16.081 1.00 76.44 90 ASN A CA 1
ATOM 717 C C . ASN A 1 90 ? 5.448 -2.097 -14.927 1.00 76.44 90 ASN A C 1
ATOM 719 O O . ASN A 1 90 ? 4.938 -1.644 -13.904 1.00 76.44 90 ASN A O 1
ATOM 723 N N . ALA A 1 91 ? 6.775 -2.104 -15.107 1.00 67.38 91 ALA A N 1
ATOM 724 C CA . ALA A 1 91 ? 7.742 -1.719 -14.070 1.00 67.38 91 ALA A CA 1
ATOM 725 C C . ALA A 1 91 ? 7.567 -0.274 -13.564 1.00 67.38 91 ALA A C 1
ATOM 727 O O . ALA A 1 91 ? 7.543 -0.046 -12.356 1.00 67.38 91 ALA A O 1
ATOM 728 N N . GLN A 1 92 ? 7.352 0.693 -14.464 1.00 70.19 92 GLN A N 1
ATOM 729 C CA . GLN A 1 92 ? 7.109 2.089 -14.073 1.00 70.19 92 GLN A CA 1
ATOM 730 C C . GLN A 1 92 ? 5.793 2.256 -13.297 1.00 70.19 92 GLN A C 1
ATOM 732 O O . GLN A 1 92 ? 5.745 2.976 -12.300 1.00 70.19 92 GLN A O 1
ATOM 737 N N . LEU A 1 93 ? 4.737 1.537 -13.698 1.00 75.25 93 LEU A N 1
ATOM 738 C CA . LEU A 1 93 ? 3.444 1.591 -13.012 1.00 75.25 93 LEU A CA 1
ATOM 739 C C . LEU A 1 93 ? 3.508 0.962 -11.615 1.00 75.25 93 LEU A C 1
ATOM 741 O O . LEU A 1 93 ? 2.867 1.461 -10.693 1.00 75.25 93 LEU A O 1
ATOM 745 N N . ARG A 1 94 ? 4.317 -0.092 -11.431 1.00 75.69 94 ARG A N 1
ATOM 746 C CA . ARG A 1 94 ? 4.537 -0.710 -10.113 1.00 75.69 94 ARG A CA 1
ATOM 747 C C . ARG A 1 94 ? 5.060 0.298 -9.094 1.00 75.69 94 ARG A C 1
ATOM 749 O O . ARG A 1 94 ? 4.602 0.275 -7.961 1.00 75.69 94 ARG A O 1
ATOM 756 N N . ILE A 1 95 ? 5.972 1.191 -9.483 1.00 78.56 95 ILE A N 1
ATOM 757 C CA . ILE A 1 95 ? 6.542 2.205 -8.578 1.00 78.56 95 ILE A CA 1
ATOM 758 C C . ILE A 1 95 ? 5.468 3.204 -8.141 1.00 78.56 95 ILE A C 1
ATOM 760 O O . ILE A 1 95 ? 5.316 3.464 -6.948 1.00 78.56 95 ILE A O 1
ATOM 764 N N . ALA A 1 96 ? 4.693 3.729 -9.093 1.00 81.81 96 ALA A N 1
ATOM 765 C CA . ALA A 1 96 ? 3.617 4.673 -8.798 1.00 81.81 96 ALA A CA 1
ATOM 766 C C . ALA A 1 96 ? 2.558 4.052 -7.871 1.00 81.81 96 ALA A C 1
ATOM 768 O O . ALA A 1 96 ? 2.149 4.666 -6.886 1.00 81.81 96 ALA A O 1
ATOM 769 N N . ILE A 1 97 ? 2.173 2.801 -8.137 1.00 80.75 97 ILE A N 1
ATOM 770 C CA . ILE A 1 97 ? 1.211 2.064 -7.312 1.00 80.75 97 ILE A CA 1
ATOM 771 C C . ILE A 1 97 ? 1.778 1.782 -5.926 1.00 80.75 97 ILE A C 1
ATOM 773 O O . ILE A 1 97 ? 1.056 1.922 -4.948 1.00 80.75 97 ILE A O 1
ATOM 777 N N . LEU A 1 98 ? 3.062 1.441 -5.812 1.00 81.06 98 LEU A N 1
ATOM 778 C CA . LEU A 1 98 ? 3.709 1.238 -4.517 1.00 81.06 98 LEU A CA 1
ATOM 779 C C . LEU A 1 98 ? 3.663 2.488 -3.643 1.00 81.06 98 LEU A C 1
ATOM 781 O O . LEU A 1 98 ? 3.312 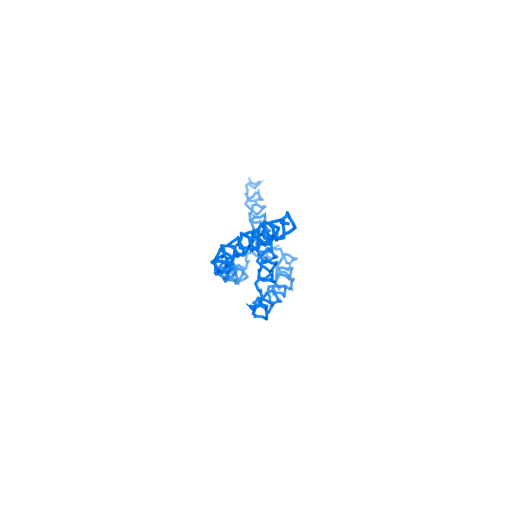2.401 -2.467 1.00 81.06 98 LEU A O 1
ATOM 785 N N . LEU A 1 99 ? 3.987 3.650 -4.209 1.00 83.06 99 LEU A N 1
ATOM 786 C CA . LEU A 1 99 ? 3.926 4.923 -3.492 1.00 83.06 99 LEU A CA 1
ATOM 787 C C . LEU A 1 99 ? 2.494 5.274 -3.089 1.00 83.06 99 LEU A C 1
ATOM 789 O O . LEU A 1 99 ? 2.260 5.712 -1.965 1.00 83.06 99 LEU A O 1
ATOM 793 N N . PHE A 1 100 ? 1.528 5.030 -3.972 1.00 84.75 100 PHE A N 1
ATOM 794 C CA . PHE A 1 100 ? 0.124 5.314 -3.699 1.00 84.75 100 PHE A CA 1
ATOM 795 C C . PHE A 1 100 ? -0.453 4.390 -2.613 1.00 84.75 100 PHE A C 1
ATOM 797 O O . PHE A 1 100 ? -1.047 4.863 -1.646 1.00 84.75 100 PHE A O 1
ATOM 804 N N . VAL A 1 101 ? -0.210 3.079 -2.719 1.00 82.44 101 VAL A N 1
ATOM 805 C CA . VAL A 1 101 ? -0.657 2.070 -1.746 1.00 82.44 101 VAL A CA 1
ATOM 806 C C . VAL A 1 101 ? 0.003 2.288 -0.387 1.00 82.44 101 VAL A C 1
ATOM 808 O O . VAL A 1 101 ? -0.693 2.307 0.624 1.00 82.44 101 VAL A O 1
ATOM 811 N N . SER A 1 102 ? 1.322 2.496 -0.335 1.00 84.12 102 SER A N 1
ATOM 812 C CA . SER A 1 102 ? 2.027 2.737 0.935 1.00 84.12 102 SER A CA 1
ATOM 813 C C . SER A 1 102 ? 1.553 4.014 1.630 1.00 84.12 102 SER A C 1
ATOM 815 O O . SER A 1 102 ? 1.353 4.007 2.844 1.00 84.12 102 SER A O 1
ATOM 817 N N . SER A 1 103 ? 1.295 5.077 0.866 1.00 84.75 103 SER A N 1
ATOM 818 C CA . SER A 1 103 ? 0.749 6.332 1.391 1.00 84.75 103 SER A CA 1
ATOM 819 C C . SER A 1 103 ? -0.672 6.146 1.926 1.00 84.75 103 SER A C 1
ATOM 821 O O . SER A 1 103 ? -0.994 6.639 3.004 1.00 84.75 103 SER A O 1
ATOM 823 N N . PHE A 1 104 ? -1.511 5.379 1.223 1.00 83.00 104 PHE A N 1
ATOM 824 C CA . PHE A 1 104 ? -2.853 5.042 1.691 1.00 83.00 104 PHE A CA 1
ATOM 825 C C . PHE A 1 104 ? -2.826 4.206 2.978 1.00 83.00 104 PHE A C 1
ATOM 827 O O . PHE A 1 104 ? -3.485 4.569 3.949 1.00 83.00 104 PHE A O 1
ATOM 834 N N . ILE A 1 105 ? -2.023 3.135 3.030 1.00 83.44 105 ILE A N 1
ATOM 835 C CA . ILE A 1 105 ? -1.852 2.322 4.246 1.00 83.44 105 ILE A CA 1
ATOM 836 C C . ILE A 1 105 ? -1.361 3.201 5.404 1.00 83.44 105 ILE A C 1
ATOM 838 O O . ILE A 1 105 ? -1.876 3.088 6.513 1.00 83.44 105 ILE A O 1
ATOM 842 N N . GLY A 1 106 ? -0.410 4.106 5.152 1.00 84.25 106 GLY A N 1
ATOM 843 C CA . GLY A 1 106 ? 0.090 5.055 6.147 1.00 84.25 106 GLY A CA 1
ATOM 844 C C . GLY A 1 106 ? -0.992 5.993 6.685 1.00 84.25 106 GLY A C 1
ATOM 845 O O 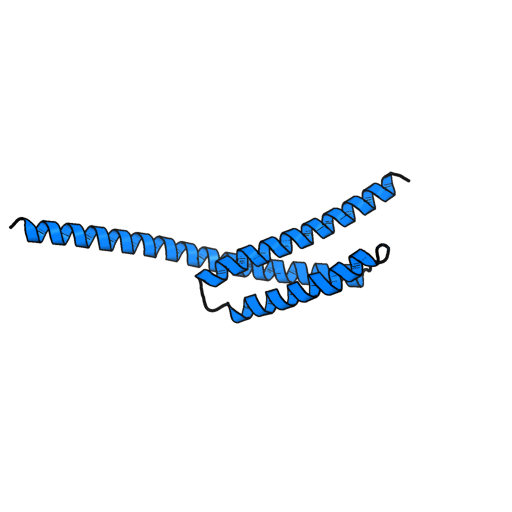. GLY A 1 106 ? -1.076 6.192 7.895 1.00 84.25 106 GLY A O 1
ATOM 846 N N . LEU A 1 107 ? -1.864 6.515 5.816 1.00 83.31 107 LEU A N 1
ATOM 847 C CA . LEU A 1 107 ? -3.008 7.338 6.222 1.00 83.31 107 LEU A CA 1
ATOM 848 C C . LEU A 1 107 ? -4.006 6.550 7.075 1.00 83.31 107 LEU A C 1
ATOM 850 O O . LEU A 1 107 ? -4.449 7.049 8.107 1.00 83.31 107 LEU A O 1
ATOM 854 N N . VAL A 1 108 ? -4.332 5.315 6.681 1.00 78.56 108 VAL A N 1
ATOM 855 C CA . VAL A 1 108 ? -5.242 4.447 7.442 1.00 78.56 108 VAL A CA 1
ATOM 856 C C . VAL A 1 108 ? -4.653 4.105 8.805 1.00 78.56 108 VAL A C 1
ATOM 858 O O . VAL A 1 108 ? -5.326 4.274 9.819 1.00 78.56 108 VAL A O 1
ATOM 861 N N . ALA A 1 109 ? -3.390 3.676 8.848 1.00 81.50 109 ALA A N 1
ATOM 862 C CA . ALA A 1 109 ? -2.691 3.362 10.089 1.00 81.50 109 ALA A CA 1
ATOM 863 C C . ALA A 1 109 ? -2.600 4.591 11.006 1.00 81.50 109 ALA A C 1
ATOM 865 O O . ALA A 1 109 ? -2.894 4.495 12.196 1.00 81.50 109 ALA A O 1
ATOM 866 N N . GLY A 1 110 ? -2.267 5.759 10.449 1.00 83.94 110 GLY A N 1
ATOM 867 C CA . GLY A 1 110 ? -2.225 7.024 11.180 1.00 83.94 110 GLY A CA 1
ATOM 868 C C . GLY A 1 110 ? -3.587 7.422 11.748 1.00 83.94 110 GLY A C 1
ATOM 869 O O . GLY A 1 110 ? -3.676 7.799 12.915 1.00 83.94 110 GLY A O 1
ATOM 870 N N . PHE A 1 111 ? -4.659 7.274 10.964 1.00 81.00 111 PHE A N 1
ATOM 871 C CA . PHE A 1 111 ? -6.025 7.513 11.430 1.00 81.00 111 PHE A CA 1
ATOM 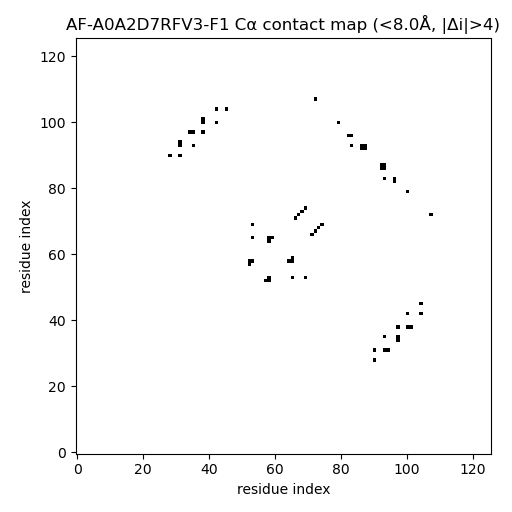872 C C . PHE A 1 111 ? -6.401 6.568 12.577 1.00 81.00 111 PHE A C 1
ATOM 874 O O . PHE A 1 111 ? -6.892 7.018 13.611 1.00 81.00 111 PHE A O 1
ATOM 881 N N . MET A 1 112 ? -6.101 5.274 12.434 1.00 77.19 112 MET A N 1
ATOM 882 C CA . MET A 1 112 ? -6.331 4.258 13.461 1.00 77.19 112 MET A CA 1
ATOM 883 C C . MET A 1 112 ? -5.636 4.615 14.777 1.00 77.19 112 MET A C 1
ATOM 885 O O . MET A 1 112 ? -6.273 4.662 15.828 1.00 77.19 112 MET A O 1
ATOM 889 N N . VAL A 1 113 ? -4.336 4.917 14.712 1.00 84.06 113 VAL A N 1
ATOM 890 C CA . VAL A 1 113 ? -3.537 5.327 15.873 1.00 84.06 113 VAL A CA 1
ATOM 891 C C . VAL A 1 113 ? -4.099 6.606 16.490 1.00 84.06 113 VAL A C 1
ATOM 893 O O . VAL A 1 113 ? -4.245 6.665 17.706 1.00 84.06 113 VAL A O 1
ATOM 896 N N . GLY A 1 114 ? -4.471 7.598 15.678 1.00 83.19 114 GLY A N 1
ATOM 897 C CA . GLY A 1 114 ? -5.046 8.856 16.154 1.00 83.19 114 GLY A CA 1
ATOM 898 C C . GLY A 1 114 ? -6.354 8.671 16.925 1.00 83.19 114 GLY A C 1
ATOM 899 O O . GLY A 1 114 ? -6.530 9.273 17.986 1.00 83.19 114 GLY A O 1
ATOM 900 N N . VAL A 1 115 ? -7.253 7.805 16.443 1.00 77.38 115 VAL A N 1
ATOM 901 C CA . VAL A 1 115 ? -8.500 7.492 17.160 1.00 77.38 115 VAL A CA 1
ATOM 902 C C . VAL A 1 115 ? -8.211 6.758 18.470 1.00 77.38 115 VAL A C 1
ATOM 904 O O . VAL A 1 115 ? -8.753 7.144 19.505 1.00 77.38 115 VAL A O 1
ATOM 907 N N . ASN A 1 116 ? -7.310 5.771 18.455 1.00 78.38 116 ASN A N 1
ATOM 908 C CA . ASN A 1 116 ? -6.919 5.038 19.662 1.00 78.38 116 ASN A CA 1
ATOM 909 C C . ASN A 1 116 ? -6.306 5.967 20.723 1.00 78.38 116 ASN A C 1
ATOM 911 O O . ASN A 1 116 ? -6.651 5.887 21.899 1.00 78.38 116 ASN A O 1
ATOM 915 N N . LEU A 1 117 ? -5.447 6.904 20.312 1.00 81.50 117 LEU A N 1
ATOM 916 C CA . LEU A 1 117 ? -4.847 7.888 21.215 1.00 81.50 117 LEU A CA 1
ATOM 917 C C . LEU A 1 117 ? -5.906 8.815 21.821 1.00 81.50 117 LEU A C 1
ATOM 919 O O . LEU A 1 117 ? -5.870 9.088 23.018 1.00 81.50 117 LEU A O 1
ATOM 923 N N . LYS A 1 118 ? -6.877 9.266 21.016 1.00 76.31 118 LYS A N 1
ATOM 924 C CA . LYS A 1 118 ? -7.988 10.097 21.496 1.00 76.31 118 LYS A CA 1
ATOM 925 C C . LYS A 1 118 ? -8.837 9.359 22.534 1.00 76.31 118 LYS A C 1
ATOM 927 O O . LYS A 1 118 ? -9.188 9.970 23.537 1.00 76.31 118 LYS A O 1
ATOM 932 N N . MET A 1 119 ? -9.112 8.073 22.313 1.00 74.62 119 MET A N 1
ATOM 933 C CA . MET A 1 119 ? -9.857 7.216 23.242 1.00 74.62 119 MET A CA 1
ATOM 934 C C . MET A 1 119 ? -9.118 7.034 24.580 1.00 74.62 119 MET A C 1
ATOM 936 O O . MET A 1 119 ? -9.711 7.193 25.646 1.00 74.62 119 MET A O 1
ATOM 940 N N . VAL A 1 120 ? -7.806 6.775 24.547 1.00 81.50 120 VAL A N 1
ATOM 941 C CA . VAL A 1 120 ? -6.981 6.663 25.766 1.00 81.50 120 VAL A CA 1
ATOM 942 C C . VAL A 1 120 ? -6.935 7.988 26.528 1.00 81.50 120 VAL A C 1
ATOM 944 O O . VAL A 1 120 ? -7.081 8.011 27.747 1.00 81.50 120 VAL A O 1
ATOM 947 N N . VAL A 1 121 ? -6.777 9.109 25.820 1.00 83.50 121 VAL A N 1
ATOM 948 C CA . VAL A 1 121 ? -6.760 10.440 26.443 1.00 83.50 121 VAL A CA 1
ATOM 949 C C . VAL A 1 121 ? -8.111 10.791 27.068 1.00 83.50 121 VAL A C 1
ATOM 951 O O . VAL A 1 121 ? -8.125 11.401 28.135 1.00 83.50 121 VAL A O 1
ATOM 954 N N . SER A 1 122 ? -9.240 10.412 26.456 1.00 74.56 122 SER A N 1
ATOM 955 C CA . SER A 1 122 ? -10.554 10.605 27.084 1.00 74.56 122 SER A CA 1
ATOM 956 C C . SER A 1 122 ? -10.714 9.786 28.363 1.00 74.56 122 SER A C 1
ATOM 958 O O . SER A 1 122 ? -11.251 10.316 29.325 1.00 74.56 122 SER A O 1
ATOM 960 N N . HIS A 1 123 ? -10.182 8.561 28.413 1.00 72.62 123 HIS A N 1
ATOM 961 C CA . HIS A 1 123 ? -10.213 7.728 29.620 1.00 72.62 123 HIS A CA 1
ATOM 962 C C . HIS A 1 123 ? -9.302 8.222 30.752 1.00 72.62 123 HIS A C 1
ATOM 964 O O . HIS A 1 123 ? -9.557 7.903 31.903 1.00 72.62 123 HIS A O 1
ATOM 970 N N . LEU A 1 124 ? -8.240 8.975 30.449 1.00 74.00 124 LEU A N 1
ATOM 971 C CA . LEU A 1 124 ? -7.339 9.554 31.459 1.00 74.00 124 LEU A CA 1
ATOM 972 C C . LEU A 1 124 ? -7.830 10.890 32.031 1.00 74.00 124 LEU A C 1
ATOM 974 O O . LEU A 1 124 ? -7.261 11.385 33.002 1.00 74.00 124 LEU A O 1
ATOM 978 N N . LYS A 1 125 ? -8.809 11.525 31.379 1.00 65.31 125 LYS A N 1
ATOM 979 C CA . LYS A 1 125 ? -9.424 12.777 31.840 1.00 65.31 125 LYS A CA 1
ATOM 980 C C . LYS A 1 125 ? -10.623 12.557 32.767 1.00 65.31 125 LYS A C 1
ATOM 982 O O . LYS A 1 125 ? -11.157 13.548 33.263 1.00 65.31 125 LYS A O 1
ATOM 987 N N . GLU A 1 126 ? -11.023 11.305 32.957 1.00 49.12 126 GLU A N 1
ATOM 988 C CA . GLU A 1 126 ? -12.015 10.849 33.934 1.00 49.12 126 GLU A CA 1
ATOM 989 C C . GLU A 1 126 ? -11.304 10.371 35.206 1.00 49.12 126 GLU A C 1
ATOM 991 O O . GLU A 1 126 ? -11.775 10.738 36.306 1.00 49.12 126 GLU A O 1
#

Sequence (126 aa):
MTDIESIRYTGDEKDDKKRYLLHQHKETDVFVKKSYWLCLILFFVSGIAMVSAITAGVYKDVILAETFIVSVLGTIYMVLFIVMVCCYGNAQLRIAILLFVSSFIGLVAGFMVGVNLKMVVSHLKE

Secondary structure (DSSP, 8-state):
-HHHHHHHHHHHHHHHHHHHHHHHHHHHHHHHHHHHHHHHHHHHHHHHHHHHHHHTTTTTT-HHHHHHIIIIIHHHHHHHHHHHHHTTT-HHHHHHHHHHHHHHHHHHHHHHHHHHHHHHHHHH--

Mean predicted aligned error: 11.32 Å

Solvent-accessible surface area (backbone atoms only — not comparable to full-atom values): 6946 Å² total; per-residue (Å²): 126,68,65,67,53,53,54,51,54,58,47,51,55,51,51,50,52,51,50,53,52,50,51,52,49,52,56,49,49,56,52,48,56,53,51,48,53,52,50,53,52,51,48,52,54,50,50,53,49,52,51,50,42,58,76,68,45,76,39,66,93,39,62,69,58,41,51,45,48,56,60,51,50,45,50,52,50,53,52,50,52,52,50,57,63,75,40,64,85,40,73,73,55,45,53,58,49,49,55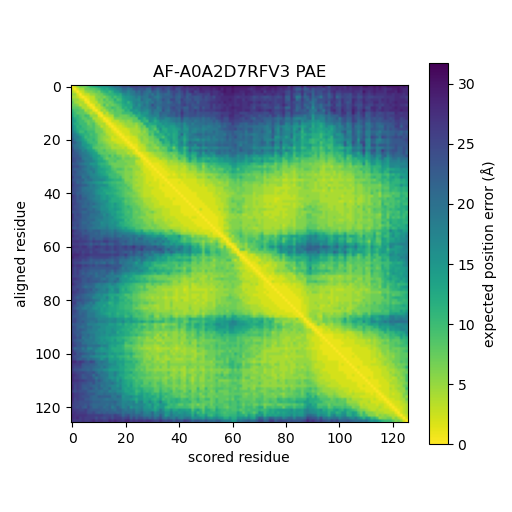,51,51,52,51,50,53,48,50,53,52,50,50,53,51,51,53,54,52,51,53,54,53,56,63,71,75,108

Foldseek 3Di:
DPVVVVVVVVVVVVVVVVVVVVVVVVVLLVVLVVLLVVLVVLLVVLVVVLVVCLVVCVCVVPVPVSCCSCPPVVVVSVVLVVLSVVVVPDSVSSVVSSVVSVVSSVVVVVVVVVVVVVVVVVVVVD